Protein AF-A0A1E4NMW2-F1 (afdb_monomer)

Sequence (146 aa):
MLRRTEGGAMHWRKYTVLFALFALCLAFDAWVYGSLALEPDVGPALASAARANAPLLHSYIVVGVPLAQHVGTTAGQHVADMAFHDAYPAVTAMPAVADSLLFSRSQGPWRGILVALYWATPVLLVLALLAWVLRSRQTHLMGRAR

Radius of gyration: 21.1 Å; Cα contacts (8 Å, |Δi|>4): 155; chains: 1; bounding box: 59×37×59 Å

pLDDT: mean 81.15, std 13.83, range [41.53, 94.44]

Nearest PDB structures (foldseek):
  6h2f-assembly1_A  TM=2.273E-01  e=7.629E+00  Aeromonas hydrophila subsp. hydrophila AL09-71

Structure (mmCIF, N/CA/C/O backbone):
data_AF-A0A1E4NMW2-F1
#
_entry.id   AF-A0A1E4NMW2-F1
#
loop_
_atom_site.group_PDB
_atom_site.id
_atom_site.type_symbol
_atom_site.label_atom_id
_atom_site.label_alt_id
_atom_site.label_comp_id
_atom_site.label_asym_id
_atom_site.label_entity_id
_atom_site.label_seq_id
_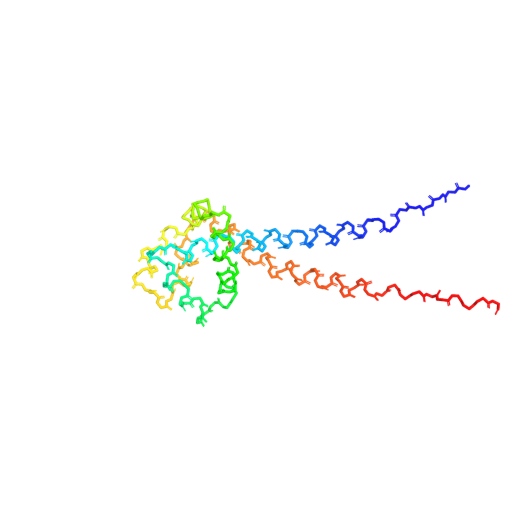atom_site.pdbx_PDB_ins_code
_atom_site.Cartn_x
_atom_site.Cartn_y
_atom_site.Cartn_z
_atom_site.occupancy
_atom_site.B_iso_or_equiv
_atom_site.auth_seq_id
_atom_site.auth_comp_id
_atom_site.auth_asym_id
_atom_site.auth_atom_id
_atom_site.pdbx_PDB_model_num
ATOM 1 N N . MET A 1 1 ? -25.514 22.256 44.020 1.00 41.53 1 MET A N 1
ATOM 2 C CA . MET A 1 1 ? -25.822 21.634 42.711 1.00 41.53 1 MET A CA 1
ATOM 3 C C . MET A 1 1 ? -24.528 21.517 41.911 1.00 41.53 1 MET A C 1
ATOM 5 O O . MET A 1 1 ? -24.111 22.497 41.317 1.00 41.53 1 MET A O 1
ATOM 9 N N . LEU A 1 2 ? -23.853 20.363 41.940 1.00 43.22 2 LEU A N 1
ATOM 10 C CA . LEU A 1 2 ? -22.655 20.112 41.125 1.00 43.22 2 LEU A CA 1
ATOM 11 C C . LEU A 1 2 ? -23.027 19.127 40.016 1.00 43.22 2 LEU A C 1
ATOM 13 O O . LEU A 1 2 ? -23.230 17.938 40.256 1.00 43.22 2 LEU A O 1
ATOM 17 N N . ARG A 1 3 ? -23.193 19.660 38.804 1.00 48.56 3 ARG A N 1
ATOM 18 C CA . ARG A 1 3 ? -23.517 18.904 37.594 1.00 48.56 3 ARG A CA 1
ATOM 19 C C . ARG A 1 3 ? -22.233 18.229 37.111 1.00 48.56 3 ARG A C 1
ATOM 21 O O . ARG A 1 3 ? -21.378 18.862 36.507 1.00 48.56 3 ARG A O 1
ATOM 28 N N . ARG A 1 4 ? -22.076 16.942 37.414 1.00 50.66 4 ARG A N 1
ATOM 29 C CA . ARG A 1 4 ? -20.984 16.116 36.889 1.00 50.66 4 ARG A CA 1
ATOM 30 C C . ARG A 1 4 ? -21.374 15.656 35.481 1.00 50.66 4 ARG A C 1
ATOM 32 O O . ARG A 1 4 ? -22.002 14.618 35.315 1.00 50.66 4 ARG A O 1
ATOM 39 N N . THR A 1 5 ? -21.058 16.461 34.473 1.00 55.44 5 THR A N 1
ATOM 40 C CA . THR A 1 5 ? -21.288 16.155 33.050 1.00 55.44 5 THR A CA 1
ATOM 41 C C . THR A 1 5 ? -19.961 16.029 32.316 1.00 55.44 5 THR A C 1
ATOM 43 O O . THR A 1 5 ? -19.668 16.858 31.470 1.00 55.44 5 THR A O 1
ATOM 46 N N . GLU A 1 6 ? -19.137 15.022 32.624 1.00 46.84 6 GLU A N 1
ATOM 47 C CA . GLU A 1 6 ? -17.857 14.849 31.898 1.00 46.84 6 GLU A CA 1
ATOM 48 C C . GLU A 1 6 ? -17.516 13.408 31.478 1.00 46.84 6 GLU A C 1
ATOM 50 O O . GLU A 1 6 ? -16.501 13.176 30.833 1.00 46.84 6 GLU A O 1
ATOM 55 N N . GLY A 1 7 ? -18.377 12.419 31.735 1.00 48.78 7 GLY A N 1
ATOM 56 C CA . GLY A 1 7 ? -18.044 11.020 31.419 1.00 48.78 7 GLY A CA 1
ATOM 57 C C . GLY A 1 7 ? -18.301 10.572 29.972 1.00 48.78 7 GLY A C 1
ATOM 58 O O . GLY A 1 7 ? -17.610 9.692 29.475 1.00 48.78 7 GLY A O 1
ATOM 59 N N . GLY A 1 8 ? -19.298 11.135 29.276 1.00 49.56 8 GLY A N 1
ATOM 60 C CA . GLY A 1 8 ? -19.813 10.547 28.024 1.00 49.56 8 GLY A CA 1
ATOM 61 C C . GLY A 1 8 ? -19.112 10.999 26.736 1.00 49.56 8 GLY A C 1
ATOM 62 O O . GLY A 1 8 ? -18.912 10.203 25.819 1.00 49.56 8 GLY A O 1
ATOM 63 N N . ALA A 1 9 ? -18.693 12.265 26.663 1.00 48.91 9 ALA A N 1
ATOM 64 C CA . ALA A 1 9 ? -18.168 12.862 25.429 1.00 48.91 9 ALA A CA 1
ATOM 65 C C . ALA A 1 9 ? -16.756 12.367 25.055 1.00 48.91 9 ALA A C 1
ATOM 67 O O . ALA A 1 9 ? -16.354 12.423 23.891 1.00 48.91 9 ALA A O 1
ATOM 68 N N . MET A 1 10 ? -15.991 11.858 26.025 1.00 50.44 10 MET A N 1
ATOM 69 C CA . MET A 1 10 ? -14.583 11.507 25.824 1.00 50.44 10 MET A CA 1
ATOM 70 C C . MET A 1 10 ? -14.390 10.145 25.143 1.00 50.44 10 MET A C 1
ATOM 72 O O . MET A 1 10 ? -13.441 9.974 24.380 1.00 50.44 10 MET A O 1
ATOM 76 N N . HIS A 1 11 ? -15.288 9.183 25.375 1.00 51.81 11 HIS A N 1
ATOM 77 C CA . HIS A 1 11 ? -15.207 7.858 24.749 1.00 51.81 11 HIS A CA 1
ATOM 78 C C . HIS A 1 11 ? -15.552 7.926 23.261 1.00 51.81 11 HIS A C 1
ATOM 80 O O . HIS A 1 11 ? -14.857 7.331 22.443 1.00 51.81 11 HIS A O 1
ATOM 86 N N . TRP A 1 12 ? -16.557 8.726 22.890 1.00 54.84 12 TRP A N 1
ATOM 87 C CA . TRP A 1 12 ? -16.997 8.840 21.500 1.00 54.84 12 TRP A CA 1
ATOM 88 C C . TRP A 1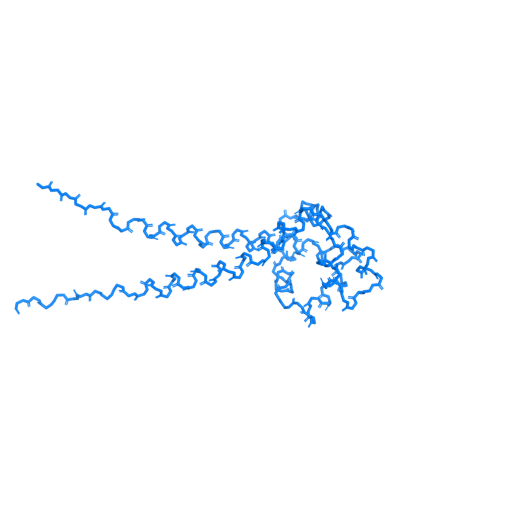 12 ? -15.921 9.456 20.592 1.00 54.84 12 TRP A C 1
ATOM 90 O O . TRP A 1 12 ? -15.690 8.955 19.496 1.00 54.84 12 TRP A O 1
ATOM 100 N N . ARG A 1 13 ? -15.168 10.450 21.093 1.00 65.44 13 ARG A N 1
ATOM 101 C CA . ARG A 1 13 ? -14.026 11.041 20.370 1.00 65.44 13 ARG A CA 1
ATOM 102 C C . ARG A 1 13 ? -12.895 10.035 20.134 1.00 65.44 13 ARG A C 1
ATOM 104 O O . ARG A 1 13 ? -12.328 10.027 19.050 1.00 65.44 13 ARG A O 1
ATOM 111 N N . LYS A 1 14 ? -12.582 9.168 21.105 1.00 72.31 14 LYS A N 1
ATOM 112 C CA . LYS A 1 14 ? -11.470 8.202 20.992 1.00 72.31 14 LYS A CA 1
ATOM 113 C C . LYS A 1 14 ? -11.702 7.173 19.882 1.00 72.31 14 LYS A C 1
ATOM 115 O O . LYS A 1 14 ? -10.782 6.881 19.126 1.00 72.31 14 LYS A O 1
ATOM 120 N N . TYR A 1 15 ? -12.929 6.670 19.744 1.00 73.50 15 TYR A N 1
ATOM 121 C CA . TYR A 1 15 ? -13.267 5.698 18.699 1.00 73.50 15 TYR A CA 1
ATOM 122 C C . TYR A 1 15 ? -13.284 6.319 17.305 1.00 73.50 15 TYR A C 1
ATOM 124 O O . TYR A 1 15 ? -12.763 5.719 16.371 1.00 73.50 15 TYR A O 1
ATOM 132 N N . THR A 1 16 ? -13.822 7.535 17.174 1.00 79.44 16 THR A N 1
ATOM 133 C CA . THR A 1 16 ? -13.793 8.267 15.902 1.00 79.44 16 THR A CA 1
ATOM 134 C C . THR A 1 16 ? -12.362 8.579 15.479 1.00 79.44 16 THR A C 1
ATOM 136 O O . THR A 1 16 ? -12.045 8.440 14.306 1.00 79.44 16 THR A O 1
ATOM 139 N N . VAL A 1 17 ? -11.480 8.933 16.421 1.00 83.44 17 VAL A N 1
ATOM 140 C CA . VAL A 1 17 ? -10.055 9.162 16.132 1.00 83.44 17 VAL A CA 1
ATOM 141 C C . VAL A 1 17 ? -9.364 7.874 15.686 1.00 83.44 17 VAL A C 1
ATOM 143 O O . VAL A 1 17 ? -8.670 7.900 14.679 1.00 83.44 17 VAL A O 1
ATOM 146 N N . LEU A 1 18 ? -9.578 6.744 16.373 1.00 81.50 18 LEU A N 1
ATOM 147 C CA . LEU A 1 18 ? -9.002 5.453 15.967 1.00 81.50 18 LEU A CA 1
ATOM 148 C C . LEU A 1 18 ? -9.488 5.015 14.584 1.00 81.50 18 LEU A C 1
ATOM 150 O O . LEU A 1 18 ? -8.688 4.573 13.767 1.00 81.50 18 LEU A O 1
ATOM 154 N N . PHE A 1 19 ? -10.784 5.166 14.310 1.00 83.19 19 PHE A N 1
ATOM 155 C CA . PHE A 1 19 ? -11.356 4.820 13.013 1.00 83.19 19 PHE A CA 1
ATOM 156 C C . PHE A 1 19 ? -10.867 5.754 11.900 1.00 83.19 19 PHE A C 1
ATOM 158 O O . PHE A 1 19 ? -10.525 5.288 10.819 1.00 83.19 19 PHE A O 1
ATOM 165 N N . ALA A 1 20 ? -10.786 7.060 12.163 1.00 86.00 20 ALA A N 1
ATOM 166 C CA . ALA A 1 20 ? -10.237 8.022 11.213 1.00 86.00 20 ALA A CA 1
ATOM 167 C C . ALA A 1 20 ? -8.755 7.744 10.930 1.00 86.00 20 ALA A C 1
ATOM 169 O O . ALA A 1 20 ? -8.341 7.790 9.777 1.00 86.00 20 ALA A O 1
ATOM 170 N N . LEU A 1 21 ? -7.973 7.403 11.959 1.00 86.69 21 LEU A N 1
ATOM 171 C CA . LEU A 1 21 ? -6.568 7.034 11.808 1.00 86.69 21 LEU A CA 1
ATOM 172 C C . LEU A 1 21 ? -6.417 5.740 10.999 1.00 86.69 21 LEU A C 1
ATOM 174 O O . LEU A 1 21 ? -5.597 5.692 10.091 1.00 86.69 21 LEU A O 1
ATOM 178 N N . PHE A 1 22 ? -7.248 4.730 11.273 1.00 87.19 22 PHE A N 1
ATOM 179 C CA . PHE A 1 22 ? -7.321 3.509 10.470 1.00 87.19 22 PHE A CA 1
ATOM 180 C C . PHE A 1 22 ? -7.622 3.822 9.001 1.00 87.19 22 PHE A C 1
ATOM 182 O O . PHE A 1 22 ? -6.889 3.381 8.123 1.00 87.19 22 PHE A O 1
ATOM 189 N N . ALA A 1 23 ? -8.673 4.601 8.735 1.00 88.56 23 ALA A N 1
ATOM 190 C CA . ALA A 1 23 ? -9.079 4.945 7.378 1.00 88.56 23 ALA A CA 1
ATOM 191 C C . ALA A 1 23 ? -7.990 5.735 6.639 1.00 88.56 23 ALA A C 1
ATOM 193 O O . ALA A 1 23 ? -7.758 5.493 5.460 1.00 88.56 23 ALA A O 1
ATOM 194 N N . LEU A 1 24 ? -7.303 6.647 7.332 1.00 89.62 24 LEU A N 1
ATOM 195 C CA . LEU A 1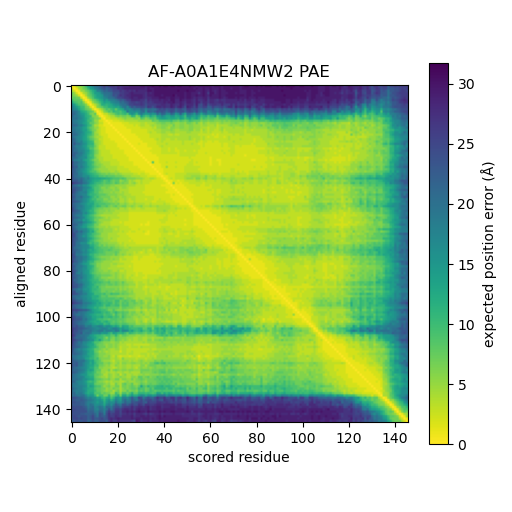 24 ? -6.229 7.452 6.757 1.00 89.62 24 LEU A CA 1
ATOM 196 C C . LEU A 1 24 ? -4.976 6.615 6.466 1.00 89.62 24 LEU A C 1
ATOM 198 O O . LEU A 1 24 ? -4.413 6.751 5.384 1.00 89.62 24 LEU A O 1
ATOM 202 N N . CYS A 1 25 ? -4.578 5.717 7.374 1.00 89.25 25 CYS A N 1
ATOM 203 C CA . CYS A 1 25 ? -3.493 4.762 7.128 1.00 89.25 25 CYS A CA 1
ATOM 204 C C . CYS A 1 25 ? -3.825 3.827 5.961 1.00 89.25 25 CYS A C 1
ATOM 206 O O . CYS A 1 25 ? -3.027 3.713 5.037 1.00 89.25 25 CYS A O 1
ATOM 208 N N . LEU A 1 26 ? -5.027 3.242 5.952 1.00 89.44 26 LEU A N 1
ATOM 209 C CA . LEU A 1 26 ? -5.479 2.364 4.875 1.00 89.44 26 LEU A CA 1
ATOM 210 C C . LEU A 1 26 ? -5.485 3.089 3.525 1.00 89.44 26 LEU A C 1
ATOM 212 O O . LEU A 1 26 ? -5.018 2.537 2.534 1.00 89.44 26 LEU A O 1
ATOM 216 N N . ALA A 1 27 ? -6.014 4.314 3.478 1.00 91.25 27 ALA A N 1
ATOM 217 C CA . ALA A 1 27 ? -6.055 5.104 2.254 1.00 91.25 27 ALA A CA 1
ATOM 218 C C . ALA A 1 27 ? -4.646 5.454 1.761 1.00 91.25 27 ALA A C 1
ATOM 220 O O . ALA A 1 27 ? -4.389 5.375 0.563 1.00 91.25 27 ALA A O 1
ATOM 221 N N . PHE A 1 28 ? -3.735 5.802 2.672 1.00 91.44 28 PHE A N 1
ATOM 222 C CA . PHE A 1 28 ? -2.346 6.091 2.334 1.00 91.44 28 PHE A CA 1
ATOM 223 C C . PHE A 1 28 ? -1.611 4.851 1.807 1.00 91.44 28 PHE A C 1
ATOM 225 O O . PHE A 1 28 ? -1.014 4.922 0.736 1.00 91.44 28 PHE A O 1
ATOM 232 N N . ASP A 1 29 ? -1.706 3.708 2.496 1.00 91.75 29 ASP A N 1
ATOM 233 C CA . ASP A 1 29 ? -1.100 2.445 2.054 1.00 91.75 29 ASP A CA 1
ATOM 234 C C . ASP A 1 29 ? -1.663 2.016 0.694 1.00 91.75 29 ASP A C 1
ATOM 236 O O . ASP A 1 29 ? -0.907 1.736 -0.237 1.00 91.75 29 ASP A O 1
ATOM 240 N N . ALA A 1 30 ? -2.991 2.020 0.542 1.00 91.75 30 ALA A N 1
ATOM 241 C CA . ALA A 1 30 ? -3.638 1.689 -0.722 1.00 91.75 30 ALA A CA 1
ATOM 242 C C . ALA A 1 30 ? -3.167 2.627 -1.841 1.00 91.75 30 ALA A C 1
ATOM 244 O O . ALA A 1 30 ? -2.828 2.172 -2.927 1.00 91.75 30 ALA A O 1
ATOM 245 N N . TRP A 1 31 ? -3.077 3.929 -1.588 1.00 94.44 31 TRP A N 1
ATOM 246 C CA . TRP A 1 31 ? -2.625 4.884 -2.594 1.00 94.44 31 TRP A CA 1
ATOM 247 C C . TRP A 1 31 ? -1.157 4.680 -3.007 1.00 94.44 31 TRP A C 1
ATOM 249 O O . TRP A 1 31 ? -0.861 4.677 -4.204 1.00 94.44 31 TRP A O 1
ATOM 259 N N . VAL A 1 32 ? -0.246 4.456 -2.053 1.00 92.56 32 VAL A N 1
ATOM 260 C CA . VAL A 1 32 ? 1.185 4.228 -2.330 1.00 92.56 32 VAL A CA 1
ATOM 261 C C . VAL A 1 32 ? 1.400 2.904 -3.064 1.00 92.56 32 VAL A C 1
ATOM 263 O O . VAL A 1 32 ? 1.986 2.891 -4.145 1.00 92.56 32 VAL A O 1
ATOM 266 N N . TYR A 1 33 ? 0.888 1.790 -2.531 1.00 92.31 33 TYR A N 1
ATOM 267 C CA . TYR A 1 33 ? 1.061 0.472 -3.157 1.00 92.31 33 TYR A CA 1
ATOM 268 C C . TYR A 1 33 ? 0.251 0.328 -4.452 1.00 92.31 33 TYR A C 1
ATOM 270 O O . TYR A 1 33 ? 0.671 -0.378 -5.365 1.00 92.31 33 TYR A O 1
ATOM 278 N N . GLY A 1 34 ? -0.882 1.023 -4.565 1.00 92.25 34 GLY A N 1
ATOM 279 C CA . GLY A 1 34 ? -1.657 1.121 -5.798 1.00 92.25 34 GLY A CA 1
ATOM 280 C C . GLY A 1 34 ? -0.923 1.882 -6.898 1.00 92.25 34 GLY A C 1
ATOM 281 O O . GLY A 1 34 ? -0.955 1.452 -8.047 1.00 92.25 34 GLY A O 1
ATOM 282 N N . SER A 1 35 ? -0.219 2.964 -6.547 1.00 92.31 35 SER A N 1
ATOM 283 C CA . SER A 1 35 ? 0.648 3.689 -7.489 1.00 92.31 35 SER A CA 1
ATOM 284 C C . SER A 1 35 ? 1.820 2.811 -7.931 1.00 92.31 35 SER A C 1
ATOM 286 O O . SER A 1 35 ? 2.021 2.638 -9.127 1.00 92.31 35 SER A O 1
ATOM 288 N N . LEU A 1 36 ? 2.485 2.140 -6.983 1.00 90.88 36 LEU A N 1
ATOM 289 C CA . LEU A 1 36 ? 3.586 1.214 -7.269 1.00 90.88 36 LEU A CA 1
ATOM 290 C C . LEU A 1 36 ? 3.171 0.048 -8.183 1.00 90.88 36 LEU A C 1
ATOM 292 O O . LEU A 1 36 ? 3.949 -0.404 -9.017 1.00 90.88 36 LEU A O 1
ATOM 296 N N . ALA A 1 37 ? 1.943 -0.453 -8.047 1.00 92.00 37 ALA A N 1
ATOM 297 C CA . ALA A 1 37 ? 1.419 -1.510 -8.912 1.00 92.00 37 ALA A CA 1
ATOM 298 C C . ALA A 1 37 ? 1.108 -1.043 -10.344 1.00 92.00 37 ALA A C 1
ATOM 300 O O . ALA A 1 37 ? 0.989 -1.880 -11.239 1.00 92.00 37 ALA A O 1
ATOM 301 N N . LEU A 1 38 ? 0.956 0.266 -10.558 1.00 91.50 38 LEU A N 1
ATOM 302 C CA . LEU A 1 38 ? 0.765 0.870 -11.877 1.00 91.50 38 LEU A CA 1
ATOM 303 C C . LEU A 1 38 ? 2.090 1.208 -12.569 1.00 91.50 38 LEU A C 1
ATOM 305 O O . LEU A 1 38 ? 2.075 1.533 -13.756 1.00 91.50 38 LEU A O 1
ATOM 309 N N . GLU A 1 39 ? 3.215 1.105 -11.861 1.00 89.69 39 GLU A N 1
ATOM 310 C CA . GLU A 1 39 ? 4.539 1.328 -12.432 1.00 89.69 39 GLU A CA 1
ATOM 311 C C . GLU A 1 39 ? 4.849 0.252 -13.492 1.00 89.69 39 GLU A C 1
ATOM 313 O O . GLU A 1 39 ? 4.785 -0.943 -13.183 1.00 89.69 39 GLU A O 1
ATOM 318 N N . PRO A 1 40 ? 5.180 0.622 -14.743 1.00 86.56 40 PRO A N 1
ATOM 319 C CA . PRO A 1 40 ? 5.279 -0.327 -15.853 1.00 86.56 40 PRO A CA 1
ATOM 320 C C . PRO A 1 40 ? 6.374 -1.385 -15.669 1.00 86.56 40 PRO A C 1
ATOM 322 O O . PRO A 1 40 ? 6.179 -2.532 -16.072 1.00 86.56 40 PRO A O 1
ATOM 325 N N . ASP A 1 41 ? 7.491 -1.026 -15.035 1.00 85.94 41 ASP A N 1
ATOM 326 C CA . ASP A 1 41 ? 8.662 -1.904 -14.941 1.00 85.94 41 ASP A CA 1
ATOM 327 C C . ASP A 1 41 ? 8.527 -2.968 -13.841 1.00 85.94 41 ASP A C 1
ATOM 329 O O . ASP A 1 41 ? 8.993 -4.099 -13.989 1.00 85.94 41 ASP A O 1
ATOM 333 N N . VAL A 1 42 ? 7.877 -2.624 -12.727 1.00 88.94 42 VAL A N 1
ATOM 334 C CA . VAL A 1 42 ? 7.823 -3.454 -11.508 1.00 88.94 42 VAL A CA 1
ATOM 335 C C . VAL A 1 42 ? 6.407 -3.855 -11.104 1.00 88.94 42 VAL A C 1
ATOM 337 O O . VAL A 1 42 ? 6.225 -4.900 -10.476 1.00 88.94 42 VAL A O 1
ATOM 340 N N . GLY A 1 43 ? 5.393 -3.083 -11.489 1.00 88.62 43 GLY A N 1
ATOM 341 C CA . GLY A 1 43 ? 4.004 -3.260 -11.077 1.00 88.62 43 GLY A CA 1
ATOM 342 C C . GLY A 1 43 ? 3.411 -4.631 -11.420 1.00 88.62 43 GLY A C 1
ATOM 343 O O . GLY A 1 43 ? 2.901 -5.299 -10.516 1.00 88.62 43 GLY A O 1
ATOM 344 N N . PRO A 1 44 ? 3.521 -5.128 -12.670 1.00 90.56 44 PRO A N 1
ATOM 345 C CA . PRO A 1 44 ? 2.999 -6.445 -13.040 1.00 90.56 44 PRO A CA 1
ATOM 346 C C . PRO A 1 44 ? 3.666 -7.596 -12.274 1.00 90.56 44 PRO A C 1
ATOM 348 O O . PRO A 1 44 ? 2.984 -8.512 -11.802 1.00 90.56 44 PRO A O 1
ATOM 351 N N . ALA A 1 45 ? 4.991 -7.531 -12.103 1.00 89.38 45 ALA A N 1
ATOM 352 C CA . ALA A 1 45 ? 5.752 -8.515 -11.337 1.00 89.38 45 ALA A CA 1
ATOM 353 C C . ALA A 1 45 ? 5.309 -8.516 -9.869 1.00 89.38 45 ALA A C 1
ATOM 355 O O . ALA A 1 45 ? 4.948 -9.564 -9.330 1.00 89.38 45 ALA A O 1
ATOM 356 N N . LEU A 1 46 ? 5.229 -7.332 -9.257 1.00 89.50 46 LEU A N 1
ATOM 357 C CA . LEU A 1 46 ? 4.803 -7.165 -7.875 1.00 89.50 46 LEU A CA 1
ATOM 358 C C . LEU A 1 46 ? 3.364 -7.639 -7.652 1.00 89.50 46 LEU A C 1
ATOM 360 O O . LEU A 1 46 ? 3.111 -8.373 -6.703 1.00 89.50 46 LEU A O 1
ATOM 364 N N . ALA A 1 47 ? 2.424 -7.274 -8.525 1.00 90.44 47 ALA A N 1
ATOM 365 C CA . ALA A 1 47 ? 1.026 -7.680 -8.407 1.00 90.44 47 ALA A CA 1
ATOM 366 C C . ALA A 1 47 ? 0.860 -9.206 -8.507 1.00 90.44 47 ALA A C 1
ATOM 368 O O . ALA A 1 47 ? 0.071 -9.795 -7.761 1.00 90.44 47 ALA A O 1
ATOM 369 N N . SER A 1 48 ? 1.624 -9.849 -9.397 1.00 89.44 48 SER A N 1
ATOM 370 C CA . SER A 1 48 ? 1.615 -11.305 -9.554 1.00 89.44 48 SER A CA 1
ATOM 371 C C . SER A 1 48 ? 2.193 -12.027 -8.330 1.00 89.44 48 SER A C 1
ATOM 373 O O . SER A 1 48 ? 1.551 -12.937 -7.804 1.00 89.44 48 SER A O 1
ATOM 375 N N . ALA A 1 49 ? 3.338 -11.570 -7.812 1.00 88.81 49 ALA A N 1
ATOM 376 C CA . ALA A 1 49 ? 3.966 -12.130 -6.619 1.00 88.81 49 ALA A CA 1
ATOM 377 C C . ALA A 1 49 ? 3.122 -11.880 -5.362 1.00 88.81 49 ALA A C 1
ATOM 379 O O . ALA A 1 49 ? 2.907 -12.790 -4.564 1.00 88.81 49 ALA A O 1
ATOM 380 N N . ALA A 1 50 ? 2.556 -10.678 -5.216 1.00 90.00 50 ALA A N 1
ATOM 381 C CA . ALA A 1 50 ? 1.687 -10.329 -4.096 1.00 90.00 50 ALA A CA 1
ATOM 382 C C . ALA A 1 50 ? 0.449 -11.230 -4.038 1.00 90.00 50 ALA A C 1
ATOM 384 O O . ALA A 1 50 ? 0.063 -11.680 -2.961 1.00 90.00 50 ALA A O 1
ATOM 385 N N . ARG A 1 51 ? -0.149 -11.553 -5.193 1.00 90.00 51 ARG A N 1
ATOM 386 C CA . ARG A 1 51 ? -1.293 -12.473 -5.264 1.00 90.00 51 ARG A CA 1
ATOM 387 C C . ARG A 1 51 ? -0.953 -13.879 -4.754 1.00 90.00 51 ARG A C 1
ATOM 389 O O . ARG A 1 51 ? -1.838 -14.543 -4.221 1.00 90.00 51 ARG A O 1
ATOM 396 N N . ALA A 1 52 ? 0.290 -14.326 -4.924 1.00 88.06 52 ALA A N 1
ATOM 397 C CA . ALA A 1 52 ? 0.739 -15.653 -4.508 1.00 88.06 52 ALA A CA 1
ATOM 398 C C . ALA A 1 52 ? 1.226 -15.695 -3.049 1.00 88.06 52 ALA A C 1
ATOM 400 O O . ALA A 1 52 ? 0.890 -16.625 -2.321 1.00 88.06 52 ALA A O 1
ATOM 401 N N . ASN A 1 53 ? 1.990 -14.686 -2.622 1.00 86.25 53 ASN A N 1
ATOM 402 C CA . ASN A 1 53 ? 2.796 -14.752 -1.399 1.00 86.25 53 ASN A CA 1
ATOM 403 C C . ASN A 1 53 ? 2.366 -13.749 -0.314 1.00 86.25 53 ASN A C 1
ATOM 405 O O . ASN A 1 53 ? 2.588 -13.993 0.872 1.00 86.25 53 ASN A O 1
ATOM 409 N N . ALA A 1 54 ? 1.731 -12.633 -0.689 1.00 88.31 54 ALA A N 1
ATOM 410 C CA . ALA A 1 54 ? 1.456 -11.514 0.213 1.00 88.31 54 ALA A CA 1
ATOM 411 C C . ALA A 1 54 ? 0.005 -11.006 0.067 1.00 88.31 54 ALA A C 1
ATOM 413 O O . ALA A 1 54 ? -0.233 -9.947 -0.523 1.00 88.31 54 ALA A O 1
ATOM 414 N N . PRO A 1 55 ? -0.992 -11.714 0.639 1.00 89.19 55 PRO A N 1
ATOM 415 C CA . PRO A 1 55 ? -2.410 -11.390 0.451 1.00 89.19 55 PRO A CA 1
ATOM 416 C C . PRO A 1 55 ? -2.788 -9.995 0.969 1.00 89.19 55 PRO A C 1
ATOM 418 O O . PRO A 1 55 ? -3.659 -9.340 0.398 1.00 89.19 55 PRO A O 1
ATOM 421 N N . LEU A 1 56 ? -2.114 -9.509 2.017 1.00 88.88 56 LEU A N 1
ATOM 422 C CA . LEU A 1 56 ? -2.325 -8.157 2.536 1.00 88.88 56 LEU A CA 1
ATOM 423 C C . LEU A 1 56 ? -1.856 -7.093 1.531 1.00 88.88 56 LEU A C 1
ATOM 425 O O . LEU A 1 56 ? -2.628 -6.200 1.189 1.00 88.88 56 LEU A O 1
ATOM 429 N N . LEU A 1 57 ? -0.647 -7.236 0.981 1.00 89.69 57 LEU A N 1
ATOM 430 C CA . LEU A 1 57 ? -0.153 -6.365 -0.087 1.00 89.69 57 LEU A CA 1
ATOM 431 C C . LEU A 1 57 ? -1.073 -6.413 -1.313 1.00 89.69 57 LEU A C 1
ATOM 433 O O . LEU A 1 57 ? -1.419 -5.372 -1.865 1.00 89.69 57 LEU A O 1
ATOM 437 N N . HIS A 1 58 ? -1.533 -7.606 -1.699 1.00 92.81 58 HIS A N 1
ATOM 438 C CA . HIS A 1 58 ? -2.492 -7.755 -2.789 1.00 92.81 58 HIS A CA 1
ATOM 439 C C . HIS A 1 58 ? -3.787 -6.975 -2.524 1.00 92.81 58 HIS A C 1
ATOM 441 O O . HIS A 1 58 ? -4.282 -6.295 -3.418 1.00 92.81 58 HIS A O 1
ATOM 447 N N . SER A 1 59 ? -4.309 -7.008 -1.293 1.00 91.31 59 SER A N 1
ATOM 448 C CA . SER A 1 59 ? -5.511 -6.250 -0.933 1.00 91.31 59 SER A CA 1
ATOM 449 C C . SER A 1 59 ? -5.313 -4.735 -1.065 1.00 91.31 59 SER A C 1
ATOM 451 O O . SER A 1 59 ? -6.183 -4.055 -1.614 1.00 91.31 59 SER A O 1
ATOM 453 N N . TYR A 1 60 ? -4.149 -4.215 -0.661 1.00 92.25 60 TYR A N 1
ATOM 454 C CA . TYR A 1 60 ? -3.813 -2.802 -0.843 1.00 92.25 60 TYR A CA 1
ATOM 455 C C . TYR A 1 60 ? -3.687 -2.430 -2.313 1.00 92.25 60 TYR A C 1
ATOM 457 O O . TYR A 1 60 ? -4.177 -1.379 -2.697 1.00 92.25 60 TYR A O 1
ATOM 465 N N . ILE A 1 61 ? -3.109 -3.296 -3.146 1.00 93.00 61 ILE A N 1
ATOM 466 C CA . ILE A 1 61 ? -3.013 -3.066 -4.592 1.00 93.00 61 ILE A CA 1
ATOM 467 C C . ILE A 1 61 ? -4.407 -3.039 -5.230 1.00 93.00 61 ILE A C 1
ATOM 469 O O . ILE A 1 61 ? -4.727 -2.111 -5.966 1.00 93.00 61 ILE A O 1
ATOM 473 N N . VAL A 1 62 ? -5.263 -4.019 -4.927 1.00 93.81 62 VAL A N 1
ATOM 474 C CA . VAL A 1 62 ? -6.605 -4.129 -5.525 1.00 93.81 62 VAL A CA 1
ATOM 475 C C . VAL A 1 62 ? -7.467 -2.907 -5.208 1.00 93.81 62 VAL A C 1
ATOM 477 O O . VAL A 1 62 ? -8.146 -2.389 -6.092 1.00 93.81 62 VAL A O 1
ATOM 480 N N . VAL A 1 63 ? -7.432 -2.426 -3.964 1.00 92.06 63 VAL A N 1
ATOM 481 C CA . VAL A 1 63 ? -8.166 -1.216 -3.554 1.00 92.06 63 VAL A CA 1
ATOM 482 C C . VAL A 1 63 ? -7.439 0.058 -3.998 1.00 92.06 63 VAL A C 1
ATOM 484 O O . VAL A 1 63 ? -8.060 1.076 -4.299 1.00 92.06 63 VAL A O 1
ATOM 487 N N . GLY A 1 64 ? -6.116 -0.001 -4.059 1.00 91.94 64 GLY A N 1
ATOM 488 C CA . GLY A 1 64 ? -5.223 1.115 -4.312 1.00 91.94 64 GLY A CA 1
ATOM 489 C C . GLY A 1 64 ? -5.153 1.567 -5.756 1.00 91.94 64 GLY A C 1
ATOM 490 O O . GLY A 1 64 ? -5.106 2.763 -6.009 1.00 91.94 64 GLY A O 1
ATOM 491 N N . VAL A 1 65 ? -5.172 0.639 -6.712 1.00 92.25 65 VAL A N 1
ATOM 492 C CA . VAL A 1 65 ? -5.135 0.952 -8.147 1.00 92.25 65 VAL A CA 1
ATOM 493 C C . VAL A 1 65 ? -6.257 1.915 -8.563 1.00 92.25 65 VAL A C 1
ATOM 495 O O . VAL A 1 65 ? -5.938 2.973 -9.111 1.00 92.25 65 VAL A O 1
ATOM 498 N N . PRO A 1 66 ? -7.552 1.639 -8.290 1.00 93.81 66 PRO A N 1
ATOM 499 C CA . PRO A 1 66 ? -8.608 2.577 -8.658 1.00 93.81 66 PRO A CA 1
ATOM 500 C C . PRO A 1 66 ? -8.480 3.899 -7.894 1.00 93.81 66 PRO A C 1
ATOM 502 O O . PRO A 1 66 ? -8.743 4.957 -8.463 1.00 93.81 66 PRO A O 1
ATOM 505 N N . LEU A 1 67 ? -8.032 3.866 -6.634 1.00 90.94 67 LEU A N 1
ATOM 506 C CA . LEU A 1 67 ? -7.804 5.069 -5.833 1.00 90.94 67 LEU A CA 1
ATOM 507 C C . LEU A 1 67 ? -6.709 5.959 -6.443 1.00 90.94 67 LEU A C 1
ATOM 509 O O . LEU A 1 67 ? -6.913 7.159 -6.612 1.00 90.94 67 LEU A O 1
ATOM 513 N N . ALA A 1 68 ? -5.574 5.377 -6.823 1.00 91.25 68 ALA A N 1
ATOM 514 C CA . ALA A 1 68 ? -4.452 6.079 -7.433 1.00 91.25 68 ALA A CA 1
ATOM 515 C C . ALA A 1 68 ? -4.806 6.641 -8.816 1.00 91.25 68 ALA A C 1
ATOM 517 O O . ALA A 1 68 ? -4.407 7.753 -9.144 1.00 91.25 68 ALA A O 1
ATOM 518 N N . GLN A 1 69 ? -5.627 5.937 -9.598 1.00 90.75 69 GLN A N 1
ATOM 519 C CA . GLN A 1 69 ? -6.140 6.453 -10.871 1.00 90.75 69 GLN A CA 1
ATOM 520 C C . GLN A 1 69 ? -7.046 7.683 -10.697 1.00 90.75 69 GLN A C 1
ATOM 522 O O . GLN A 1 69 ? -7.033 8.567 -11.548 1.00 90.75 69 GLN A O 1
ATOM 527 N N . HIS A 1 70 ? -7.813 7.761 -9.603 1.00 91.00 70 HIS A N 1
ATOM 528 C CA . HIS A 1 70 ? -8.705 8.895 -9.333 1.00 91.00 70 HIS A CA 1
ATOM 529 C C . HIS A 1 70 ? -7.989 10.089 -8.692 1.00 91.00 70 HIS A C 1
ATOM 531 O O . HIS A 1 70 ? -8.277 11.233 -9.030 1.00 91.00 70 HIS A O 1
ATOM 537 N N . VAL A 1 71 ? -7.087 9.833 -7.742 1.00 88.06 71 VAL A N 1
ATOM 538 C CA . VAL A 1 71 ? -6.393 10.879 -6.967 1.00 88.06 71 VAL A CA 1
ATOM 539 C C . VAL A 1 71 ? -5.119 11.361 -7.673 1.00 88.06 71 VAL A C 1
ATOM 541 O O . VAL A 1 71 ? -4.659 12.475 -7.435 1.00 88.06 71 VAL A O 1
ATOM 544 N N . GLY A 1 72 ? -4.572 10.542 -8.571 1.00 89.25 72 GLY A N 1
ATOM 545 C CA . GLY A 1 72 ? -3.300 10.760 -9.248 1.00 89.25 72 GLY A CA 1
ATOM 546 C C . GLY A 1 72 ? -2.205 9.839 -8.707 1.00 89.25 72 GLY A C 1
ATOM 547 O O . GLY A 1 72 ? -2.133 9.553 -7.509 1.00 89.25 72 GLY A O 1
ATOM 548 N N . THR A 1 73 ? -1.334 9.386 -9.607 1.00 90.06 73 THR A N 1
ATOM 549 C CA . THR A 1 73 ? -0.277 8.405 -9.318 1.00 90.06 73 THR A CA 1
ATOM 550 C C . THR A 1 73 ? 1.067 9.051 -8.997 1.00 90.06 73 THR A C 1
ATOM 552 O O . THR A 1 73 ? 1.855 8.468 -8.267 1.00 90.06 73 THR A O 1
ATOM 555 N N . THR A 1 74 ? 1.341 10.269 -9.480 1.00 90.12 74 THR A N 1
ATOM 556 C CA . THR A 1 74 ? 2.683 10.882 -9.438 1.00 90.12 74 THR A CA 1
ATOM 557 C C . THR A 1 74 ? 3.262 10.986 -8.028 1.00 90.12 74 THR A C 1
ATOM 559 O O . THR A 1 74 ? 4.405 10.603 -7.795 1.00 90.12 74 THR A O 1
ATOM 562 N N . ALA A 1 75 ? 2.486 11.494 -7.068 1.00 89.06 75 ALA A N 1
ATOM 563 C CA . ALA A 1 75 ? 2.979 11.668 -5.703 1.00 89.06 75 ALA A CA 1
ATOM 564 C C . ALA A 1 75 ? 3.073 10.332 -4.946 1.00 89.06 75 ALA A C 1
ATOM 566 O O . ALA A 1 75 ? 4.010 10.140 -4.174 1.00 89.06 75 ALA A O 1
ATOM 567 N N . GLY A 1 76 ? 2.160 9.390 -5.207 1.00 87.56 76 GLY A N 1
ATOM 568 C CA . GLY A 1 76 ? 2.221 8.044 -4.636 1.00 87.56 76 GLY A CA 1
ATOM 569 C C . GLY A 1 76 ? 3.431 7.272 -5.159 1.00 87.56 76 GLY A C 1
ATOM 570 O O . GLY A 1 76 ? 4.144 6.647 -4.376 1.00 87.56 76 GLY A O 1
ATOM 571 N N . GLN A 1 77 ? 3.720 7.410 -6.455 1.00 90.62 77 GLN A N 1
ATOM 572 C CA . GLN A 1 77 ? 4.896 6.833 -7.096 1.00 90.62 77 GLN A CA 1
ATOM 573 C C . GLN A 1 77 ? 6.186 7.441 -6.549 1.00 90.62 77 GLN A C 1
ATOM 575 O O . GLN A 1 77 ? 7.076 6.703 -6.154 1.00 90.62 77 GLN A O 1
ATOM 580 N N . HIS A 1 78 ? 6.260 8.765 -6.389 1.00 91.31 78 HIS A N 1
ATOM 581 C CA . HIS A 1 78 ? 7.432 9.404 -5.785 1.00 91.31 78 HIS A CA 1
ATOM 582 C C . HIS A 1 78 ? 7.698 8.894 -4.356 1.00 91.31 78 HIS A C 1
ATOM 584 O O . HIS A 1 78 ? 8.850 8.708 -3.957 1.00 91.31 78 HIS A O 1
ATOM 590 N N . VAL A 1 79 ? 6.651 8.670 -3.555 1.00 89.56 79 VAL A N 1
ATOM 591 C CA . VAL A 1 79 ? 6.795 8.077 -2.215 1.00 89.56 79 VAL A CA 1
ATOM 592 C C . VAL A 1 79 ? 7.275 6.629 -2.305 1.00 89.56 79 VAL A C 1
ATOM 594 O O . VAL A 1 79 ? 8.165 6.241 -1.546 1.00 89.56 79 VAL A O 1
ATOM 597 N N . ALA A 1 80 ? 6.726 5.847 -3.236 1.00 88.06 80 ALA A N 1
ATOM 598 C CA . ALA A 1 80 ? 7.148 4.472 -3.469 1.00 88.06 80 ALA A CA 1
ATOM 599 C C . ALA A 1 80 ? 8.615 4.396 -3.921 1.00 88.06 80 ALA A C 1
ATOM 601 O O . ALA A 1 80 ? 9.376 3.609 -3.364 1.00 88.06 80 ALA A O 1
ATOM 602 N N . ASP A 1 81 ? 9.048 5.268 -4.830 1.00 89.88 81 ASP A N 1
ATOM 603 C CA . ASP A 1 81 ? 10.424 5.335 -5.322 1.00 89.88 81 ASP A CA 1
ATOM 604 C C . ASP A 1 81 ? 11.398 5.690 -4.193 1.00 89.88 81 ASP A C 1
ATOM 606 O O . ASP A 1 81 ? 12.383 4.986 -3.981 1.00 89.88 81 ASP A O 1
ATOM 610 N N . MET A 1 82 ? 11.093 6.706 -3.376 1.00 88.56 82 MET A N 1
ATOM 611 C CA . MET A 1 82 ? 11.933 7.058 -2.218 1.00 88.56 82 MET A CA 1
ATOM 612 C C . MET A 1 82 ? 12.137 5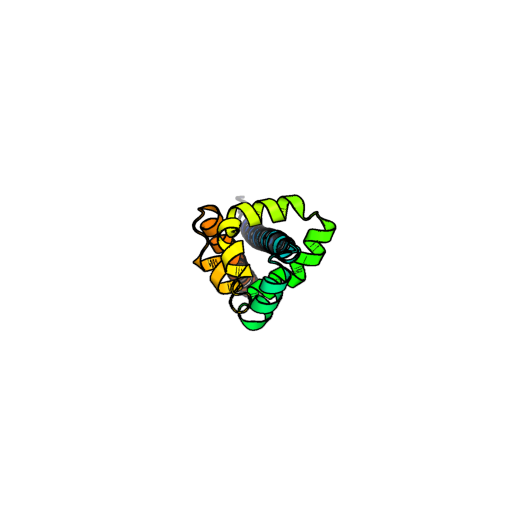.896 -1.239 1.00 88.56 82 MET A C 1
ATOM 614 O O . MET A 1 82 ? 13.122 5.879 -0.496 1.00 88.56 82 MET A O 1
ATOM 618 N N . ALA A 1 83 ? 11.199 4.952 -1.196 1.00 86.38 83 ALA A N 1
ATOM 619 C CA . ALA A 1 83 ? 11.269 3.811 -0.307 1.00 86.38 83 ALA A CA 1
ATOM 620 C C . ALA A 1 83 ? 11.795 2.537 -0.965 1.00 86.38 83 ALA A C 1
ATOM 622 O O . ALA A 1 83 ? 12.392 1.730 -0.262 1.00 86.38 83 ALA A O 1
ATOM 623 N N . PHE A 1 84 ? 11.572 2.314 -2.259 1.00 87.56 84 PHE A N 1
ATOM 624 C CA . PHE A 1 84 ? 11.768 1.007 -2.891 1.00 87.56 84 PHE A CA 1
ATOM 625 C C . PHE A 1 84 ? 12.586 1.039 -4.181 1.00 87.56 84 PHE A C 1
ATOM 627 O O . PHE A 1 84 ? 12.869 -0.037 -4.705 1.00 87.56 84 PHE A O 1
ATOM 634 N N . HIS A 1 85 ? 13.012 2.208 -4.668 1.00 87.94 85 HIS A N 1
ATOM 635 C CA . HIS A 1 85 ? 13.752 2.323 -5.928 1.00 87.94 85 HIS A CA 1
ATOM 636 C C . HIS A 1 85 ? 14.988 1.407 -5.980 1.00 87.94 85 HIS A C 1
ATOM 638 O O . HIS A 1 85 ? 15.203 0.710 -6.969 1.00 87.94 85 HIS A O 1
ATOM 644 N N . ASP A 1 86 ? 15.727 1.293 -4.871 1.00 86.50 86 ASP A N 1
ATOM 645 C CA . ASP A 1 86 ? 16.893 0.402 -4.746 1.00 86.50 86 ASP A CA 1
ATOM 646 C C . ASP A 1 86 ? 16.564 -1.083 -4.990 1.00 86.50 86 ASP A C 1
ATOM 648 O O . ASP A 1 86 ? 17.430 -1.876 -5.363 1.00 86.50 86 ASP A O 1
ATOM 652 N N . ALA A 1 87 ? 15.312 -1.486 -4.756 1.00 86.56 87 ALA A N 1
ATOM 653 C CA . ALA A 1 87 ? 14.855 -2.857 -4.927 1.00 86.56 87 ALA A CA 1
ATOM 654 C C . ALA A 1 87 ? 14.365 -3.153 -6.353 1.00 86.56 87 ALA A C 1
ATOM 656 O O . ALA A 1 87 ? 14.289 -4.329 -6.714 1.00 86.56 87 ALA A O 1
ATOM 657 N N . TYR A 1 88 ? 14.069 -2.143 -7.183 1.00 89.25 88 TYR A N 1
ATOM 658 C CA . TYR A 1 88 ? 13.504 -2.353 -8.524 1.00 89.25 88 TYR A CA 1
ATOM 659 C C . TYR A 1 88 ? 14.372 -3.252 -9.415 1.00 89.25 88 TYR A C 1
ATOM 661 O O . TYR A 1 88 ? 13.819 -4.195 -9.984 1.00 89.25 88 TYR A O 1
ATOM 669 N N . PRO A 1 89 ? 15.712 -3.089 -9.483 1.00 88.75 89 PRO A N 1
ATOM 670 C CA . PRO A 1 89 ? 16.555 -3.976 -10.287 1.00 88.75 89 PRO A CA 1
ATOM 671 C C . PRO A 1 89 ? 16.501 -5.441 -9.834 1.00 88.75 89 PRO A C 1
ATOM 673 O O . PRO A 1 89 ? 16.604 -6.359 -10.643 1.00 88.75 89 PRO A O 1
ATOM 676 N N . ALA A 1 90 ? 16.338 -5.683 -8.529 1.00 86.56 90 ALA A N 1
ATOM 677 C CA . ALA A 1 90 ? 16.213 -7.036 -7.997 1.00 86.56 90 ALA A CA 1
ATOM 678 C C . ALA A 1 90 ? 14.829 -7.630 -8.298 1.00 86.56 90 ALA A C 1
ATOM 680 O O . ALA A 1 90 ? 14.726 -8.809 -8.634 1.00 86.56 90 ALA A O 1
ATOM 681 N N . VAL A 1 91 ? 13.776 -6.813 -8.209 1.00 86.69 91 VAL A N 1
ATOM 682 C CA . VAL A 1 91 ? 12.400 -7.216 -8.522 1.00 86.69 91 VAL A CA 1
ATOM 683 C C . VAL A 1 91 ? 12.254 -7.591 -9.998 1.00 86.69 91 VAL A C 1
ATOM 685 O O . VAL A 1 91 ? 11.645 -8.615 -10.300 1.00 86.69 91 VAL A O 1
ATOM 688 N N . THR A 1 92 ? 12.844 -6.818 -10.912 1.00 87.06 92 THR A N 1
ATOM 689 C CA . THR A 1 92 ? 12.812 -7.126 -12.351 1.00 87.06 92 THR A CA 1
ATOM 690 C C . THR A 1 92 ? 13.639 -8.365 -12.694 1.00 87.06 92 THR A C 1
ATOM 692 O O . THR A 1 92 ? 13.224 -9.161 -13.534 1.00 87.06 92 THR A O 1
ATOM 695 N N . ALA A 1 93 ? 14.769 -8.583 -12.014 1.00 88.31 93 ALA A N 1
ATOM 696 C CA . ALA A 1 93 ? 15.593 -9.776 -12.203 1.00 88.31 93 ALA A CA 1
ATOM 697 C C . ALA A 1 93 ? 14.927 -11.064 -11.682 1.00 88.31 93 ALA A C 1
ATOM 699 O O . ALA A 1 93 ? 15.145 -12.141 -12.237 1.00 88.31 93 ALA A O 1
ATOM 700 N N . MET A 1 94 ? 14.136 -10.977 -10.607 1.00 87.69 94 MET A N 1
ATOM 701 C CA . MET A 1 94 ? 13.509 -12.125 -9.943 1.00 87.69 94 MET A CA 1
ATOM 702 C C . MET A 1 94 ? 12.030 -11.846 -9.607 1.00 87.69 94 MET A C 1
ATOM 704 O O . MET A 1 94 ? 11.660 -11.740 -8.433 1.00 87.69 94 MET A O 1
ATOM 708 N N . PRO A 1 95 ? 11.146 -11.787 -10.621 1.00 85.12 95 PRO A N 1
ATOM 709 C CA . PRO A 1 95 ? 9.755 -11.366 -10.442 1.00 85.12 95 PRO A CA 1
ATOM 710 C C . PRO A 1 95 ? 8.927 -12.331 -9.582 1.00 85.12 95 PRO A C 1
ATOM 712 O O . PRO A 1 95 ? 7.991 -11.907 -8.912 1.00 85.12 95 PRO A O 1
ATOM 715 N N . ALA A 1 96 ? 9.287 -13.618 -9.534 1.00 83.50 96 ALA A N 1
ATOM 716 C CA . ALA A 1 96 ? 8.568 -14.632 -8.752 1.00 83.50 96 ALA A CA 1
ATOM 717 C C . ALA A 1 96 ? 8.601 -14.388 -7.229 1.00 83.50 96 ALA A C 1
ATOM 719 O O . ALA A 1 96 ? 7.751 -14.899 -6.503 1.00 83.50 96 ALA A O 1
ATOM 720 N N . VAL A 1 97 ? 9.583 -13.620 -6.751 1.00 85.00 97 VAL A N 1
ATOM 721 C CA . VAL A 1 97 ? 9.795 -13.300 -5.329 1.00 85.00 97 VAL A CA 1
ATOM 722 C C . VAL A 1 97 ? 9.837 -11.785 -5.093 1.00 85.00 97 VAL A C 1
ATOM 724 O O . VAL A 1 97 ? 10.414 -11.315 -4.109 1.00 85.00 97 VAL A O 1
ATOM 727 N N . ALA A 1 98 ? 9.233 -11.022 -6.011 1.00 84.56 98 ALA A N 1
ATOM 728 C CA . ALA A 1 98 ? 9.227 -9.563 -6.043 1.00 84.56 98 ALA A CA 1
ATOM 729 C C . ALA A 1 98 ? 8.816 -8.927 -4.710 1.00 84.56 98 ALA A C 1
ATOM 731 O O . ALA A 1 98 ? 9.459 -7.988 -4.252 1.00 84.56 98 ALA A O 1
ATOM 732 N N . ASP A 1 99 ? 7.782 -9.465 -4.065 1.00 84.12 99 ASP A N 1
ATOM 733 C CA . ASP A 1 99 ? 7.274 -8.992 -2.779 1.00 84.12 99 ASP A CA 1
ATOM 734 C C . ASP A 1 99 ? 8.341 -9.089 -1.680 1.00 84.12 99 ASP A C 1
ATOM 736 O O . ASP A 1 99 ? 8.623 -8.113 -0.984 1.00 84.12 99 ASP A O 1
ATOM 740 N N . SER A 1 100 ? 9.010 -10.238 -1.574 1.00 83.75 100 SER A N 1
ATOM 741 C CA . SER A 1 100 ? 10.072 -10.441 -0.589 1.00 83.75 100 SER A CA 1
ATOM 742 C C . SER A 1 100 ? 11.290 -9.552 -0.863 1.00 83.75 100 SER A C 1
ATOM 744 O O . SER A 1 100 ? 11.917 -9.043 0.070 1.00 83.75 100 SER A O 1
ATOM 746 N N . LEU A 1 101 ? 11.617 -9.318 -2.138 1.00 83.12 101 LEU A N 1
ATOM 747 C CA . LEU A 1 101 ? 12.748 -8.490 -2.553 1.00 83.12 101 LEU A CA 1
ATOM 748 C C . LEU A 1 101 ? 12.494 -7.008 -2.301 1.00 83.12 101 LEU A C 1
ATOM 750 O O . LEU A 1 101 ? 13.393 -6.325 -1.810 1.00 83.12 101 LEU A O 1
ATOM 754 N N . LEU A 1 102 ? 11.266 -6.541 -2.534 1.00 82.50 102 LEU A N 1
ATOM 755 C CA . LEU A 1 102 ? 10.848 -5.169 -2.261 1.00 82.50 102 LEU A CA 1
ATOM 756 C C . LEU A 1 102 ? 11.131 -4.784 -0.800 1.00 82.50 102 LEU A C 1
ATOM 758 O O . LEU A 1 102 ? 11.711 -3.734 -0.520 1.00 82.50 102 LEU A O 1
ATOM 762 N N . PHE A 1 103 ? 10.793 -5.676 0.136 1.00 80.44 103 PHE A N 1
ATOM 763 C CA . PHE A 1 103 ? 11.002 -5.431 1.561 1.00 80.44 103 PHE A CA 1
ATOM 764 C C . PHE A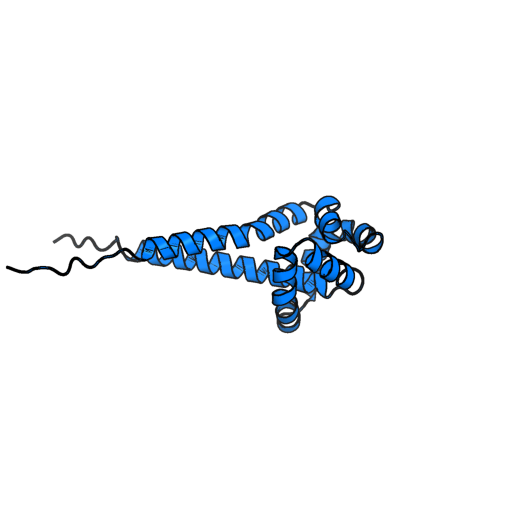 1 103 ? 12.408 -5.781 2.053 1.00 80.44 103 PHE A C 1
ATOM 766 O O . PHE A 1 103 ? 12.872 -5.143 2.994 1.00 80.44 103 PHE A O 1
ATOM 773 N N . SER A 1 104 ? 13.102 -6.761 1.470 1.00 81.00 104 SER A N 1
ATOM 774 C CA . SER A 1 104 ? 14.419 -7.206 1.963 1.00 81.00 104 SER A CA 1
ATOM 775 C C . SER A 1 104 ? 15.604 -6.413 1.410 1.00 81.00 104 SER A C 1
ATOM 777 O O . SER A 1 104 ? 16.614 -6.284 2.102 1.00 81.00 104 SER A O 1
ATOM 779 N N . ARG A 1 105 ? 15.507 -5.884 0.183 1.00 80.19 105 ARG A N 1
ATOM 780 C CA . ARG A 1 105 ? 16.619 -5.192 -0.492 1.00 80.19 105 ARG A CA 1
ATOM 781 C C . ARG A 1 105 ? 16.616 -3.683 -0.323 1.00 80.19 105 ARG A C 1
ATOM 783 O O . ARG A 1 105 ? 17.675 -3.083 -0.471 1.00 80.19 105 ARG A O 1
ATOM 790 N N . SER A 1 106 ? 15.484 -3.079 0.020 1.00 75.56 106 SER A N 1
ATOM 791 C CA . SER A 1 106 ? 15.447 -1.648 0.307 1.00 75.56 106 SER A CA 1
ATOM 792 C C . SER A 1 106 ? 16.146 -1.330 1.641 1.00 75.56 106 SER A C 1
ATOM 794 O O . SER A 1 106 ? 15.921 -1.998 2.655 1.00 75.56 106 SER A O 1
ATOM 796 N N . GLN A 1 107 ? 17.006 -0.306 1.644 1.00 74.00 107 GLN A N 1
ATOM 797 C CA . GLN A 1 107 ? 17.804 0.099 2.812 1.00 74.00 107 GLN A CA 1
ATOM 798 C C . GLN A 1 107 ? 17.472 1.510 3.329 1.00 74.00 107 GLN A C 1
ATOM 800 O O . GLN A 1 107 ? 18.060 1.961 4.311 1.00 74.00 107 GLN A O 1
ATOM 805 N N . GLY A 1 108 ? 16.503 2.203 2.722 1.00 77.06 108 GLY A N 1
ATOM 806 C CA . GLY A 1 108 ? 16.165 3.582 3.080 1.00 77.06 108 GLY A CA 1
ATOM 807 C C . GLY A 1 108 ? 15.379 3.728 4.398 1.00 77.06 108 GLY A C 1
ATOM 808 O O . GLY A 1 108 ? 14.599 2.841 4.761 1.00 77.06 108 GLY A O 1
ATOM 809 N N . PRO A 1 109 ? 15.489 4.875 5.103 1.00 79.94 109 PRO A N 1
ATOM 810 C CA . PRO A 1 109 ? 14.672 5.172 6.289 1.00 79.94 109 PRO A CA 1
ATOM 811 C C . PRO A 1 109 ? 13.169 5.222 5.967 1.00 79.94 109 PRO A C 1
ATOM 813 O O . PRO A 1 109 ? 12.339 4.837 6.792 1.00 79.94 109 PRO A O 1
ATOM 816 N N . TRP A 1 110 ? 12.818 5.607 4.735 1.00 84.06 110 TRP A N 1
ATOM 817 C CA . TRP A 1 110 ? 11.447 5.589 4.224 1.00 84.06 110 TRP A CA 1
ATOM 818 C C . TRP A 1 110 ? 10.829 4.192 4.202 1.00 84.06 110 TRP A C 1
ATOM 820 O O . TRP A 1 110 ? 9.639 4.054 4.479 1.00 84.06 110 TRP A O 1
ATOM 830 N N . ARG A 1 111 ? 11.636 3.144 3.989 1.00 84.56 111 ARG A N 1
ATOM 831 C CA . ARG A 1 111 ? 11.173 1.757 4.107 1.00 84.56 111 ARG A CA 1
ATOM 832 C C . ARG A 1 111 ? 10.696 1.454 5.517 1.00 84.56 111 ARG A C 1
ATOM 834 O O . ARG A 1 111 ? 9.642 0.858 5.681 1.00 84.56 111 ARG A O 1
ATOM 841 N N . GLY A 1 112 ? 11.463 1.852 6.533 1.00 83.31 112 GLY A N 1
ATOM 842 C CA . GLY A 1 112 ? 11.098 1.605 7.930 1.00 83.31 112 GLY A CA 1
ATOM 843 C C . GLY A 1 112 ? 9.740 2.218 8.272 1.00 83.31 112 GLY A C 1
ATOM 844 O O . GLY A 1 112 ? 8.898 1.560 8.877 1.00 83.31 112 GLY A O 1
ATOM 845 N N . ILE A 1 113 ? 9.508 3.445 7.800 1.00 86.31 113 ILE A N 1
ATOM 846 C CA . ILE A 1 113 ? 8.233 4.151 7.956 1.00 86.31 113 ILE A CA 1
ATOM 847 C C . ILE A 1 113 ? 7.112 3.418 7.208 1.00 86.31 113 ILE A C 1
ATOM 849 O O . ILE A 1 113 ? 6.089 3.116 7.815 1.00 86.31 113 ILE A O 1
ATOM 853 N N . LEU A 1 114 ? 7.299 3.067 5.932 1.00 85.69 114 LEU A N 1
ATOM 854 C CA . LEU A 1 114 ? 6.268 2.369 5.153 1.00 85.69 114 LEU A CA 1
ATOM 855 C C . LEU A 1 114 ? 5.964 0.965 5.671 1.00 85.69 114 LEU A C 1
ATOM 857 O O . LEU A 1 114 ? 4.812 0.555 5.644 1.00 85.69 114 LEU A O 1
ATOM 861 N N . VAL A 1 115 ? 6.954 0.233 6.182 1.00 86.88 115 VAL A N 1
ATOM 862 C CA . VAL A 1 115 ? 6.729 -1.070 6.824 1.00 86.88 115 VAL A CA 1
ATOM 863 C C . VAL A 1 115 ? 5.940 -0.890 8.120 1.00 86.88 115 VAL A C 1
ATOM 865 O O . VAL A 1 115 ? 5.031 -1.672 8.397 1.00 86.88 115 VAL A O 1
ATOM 868 N N . ALA A 1 116 ? 6.244 0.148 8.903 1.0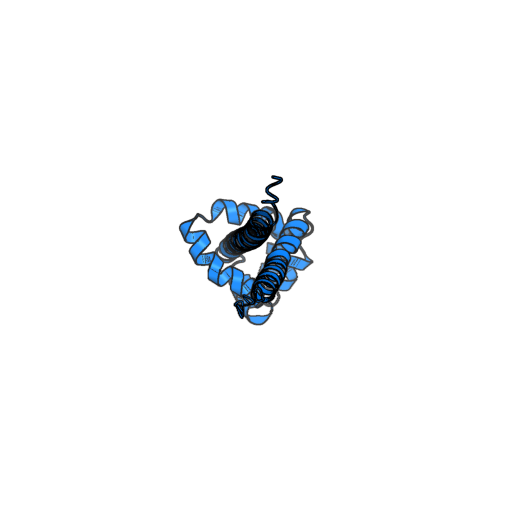0 86.88 116 ALA A N 1
ATOM 869 C CA . ALA A 1 116 ? 5.468 0.465 10.094 1.00 86.88 116 ALA A CA 1
ATOM 870 C C . ALA A 1 116 ? 4.015 0.826 9.741 1.00 86.88 116 ALA A C 1
ATOM 872 O O . ALA A 1 116 ? 3.106 0.313 10.389 1.00 86.88 116 ALA A O 1
ATOM 873 N N . LEU A 1 117 ? 3.782 1.640 8.702 1.00 87.06 117 LEU A N 1
ATOM 874 C CA . LEU A 1 117 ? 2.435 1.990 8.228 1.00 87.06 117 LEU A CA 1
ATOM 875 C C . LEU A 1 117 ? 1.683 0.770 7.679 1.00 87.06 117 LEU A C 1
ATOM 877 O O . LEU A 1 117 ? 0.559 0.513 8.109 1.00 87.06 117 LEU A O 1
ATOM 881 N N . TYR A 1 118 ? 2.354 -0.047 6.865 1.00 87.31 118 TYR A N 1
ATOM 882 C CA . TYR A 1 118 ? 1.820 -1.285 6.297 1.00 87.31 118 TYR A CA 1
ATOM 883 C C . TYR A 1 118 ? 1.231 -2.213 7.372 1.00 87.31 118 TYR A C 1
ATOM 885 O O . TYR A 1 118 ? 0.164 -2.803 7.174 1.00 87.31 118 TYR A O 1
ATOM 893 N N . TRP A 1 119 ? 1.900 -2.316 8.530 1.00 89.19 119 TRP A N 1
ATOM 894 C CA . TRP A 1 119 ? 1.425 -3.078 9.691 1.00 89.19 119 TRP A CA 1
ATOM 895 C C . TRP A 1 119 ? 0.505 -2.286 10.627 1.00 89.19 119 TRP A C 1
ATOM 897 O O . TRP A 1 119 ? -0.291 -2.891 11.349 1.00 89.19 119 TRP A O 1
ATOM 907 N N . ALA A 1 120 ? 0.561 -0.955 10.618 1.00 85.19 120 ALA A N 1
ATOM 908 C CA . ALA A 1 120 ? -0.324 -0.120 11.422 1.00 85.19 120 ALA A CA 1
ATOM 909 C C . ALA A 1 120 ? -1.786 -0.327 11.022 1.00 85.19 120 ALA A C 1
ATOM 911 O O . ALA A 1 120 ? -2.643 -0.424 11.894 1.00 85.19 120 ALA A O 1
ATOM 912 N N . THR A 1 121 ? -2.073 -0.467 9.729 1.00 84.88 121 THR A N 1
ATOM 913 C CA . THR A 1 121 ? -3.430 -0.660 9.205 1.00 84.88 121 THR A CA 1
ATOM 914 C C . THR A 1 121 ? -4.152 -1.893 9.794 1.00 84.88 121 THR A C 1
ATOM 916 O O . THR A 1 121 ? -5.225 -1.715 10.384 1.00 84.88 121 THR A O 1
ATOM 919 N N . PRO A 1 122 ? -3.611 -3.132 9.749 1.00 86.19 122 PRO A N 1
ATOM 920 C CA . PRO A 1 122 ? -4.259 -4.286 10.380 1.00 86.19 122 PRO A CA 1
ATOM 921 C C . PRO A 1 122 ? -4.291 -4.191 11.913 1.00 86.19 122 PRO A C 1
ATOM 923 O O . PRO A 1 122 ? -5.275 -4.604 12.528 1.00 86.19 122 PRO A O 1
ATOM 926 N N . VAL A 1 123 ? -3.271 -3.605 12.551 1.00 86.69 123 VAL A N 1
ATOM 927 C CA . VAL A 1 123 ? -3.268 -3.388 14.010 1.00 86.69 123 VAL A CA 1
ATOM 928 C C . VAL A 1 123 ? -4.387 -2.428 14.425 1.00 86.69 123 VAL A C 1
ATOM 930 O O . VAL A 1 123 ? -5.134 -2.706 15.364 1.00 86.69 123 VAL A O 1
ATOM 933 N N . LEU A 1 124 ? -4.552 -1.320 13.701 1.00 83.44 124 LEU A N 1
ATOM 934 C CA . LEU A 1 124 ? -5.607 -0.338 13.935 1.00 83.44 124 LEU A CA 1
ATOM 935 C C . LEU A 1 124 ? -6.992 -0.921 13.662 1.00 83.44 124 LEU A C 1
ATOM 937 O O . LEU A 1 124 ? -7.914 -0.633 14.423 1.00 83.44 124 LEU A O 1
ATOM 941 N N . LEU A 1 125 ? -7.140 -1.778 12.647 1.00 83.88 125 LEU A N 1
ATOM 942 C CA . LEU A 1 125 ? -8.386 -2.501 12.397 1.00 83.88 125 LEU A CA 1
ATOM 943 C C . LEU A 1 125 ? -8.776 -3.364 13.603 1.00 83.88 125 LEU A C 1
ATOM 945 O O . LEU A 1 125 ? -9.909 -3.288 14.075 1.00 83.88 125 LEU A O 1
ATOM 949 N N . VAL A 1 126 ? -7.835 -4.145 14.143 1.00 87.25 126 VAL A N 1
ATOM 950 C CA . VAL A 1 126 ? -8.076 -4.983 15.328 1.00 87.25 126 VAL A CA 1
ATOM 951 C C . VAL A 1 126 ? -8.437 -4.122 16.538 1.00 87.25 126 VAL A C 1
ATOM 953 O O . VAL A 1 126 ? -9.415 -4.415 17.224 1.00 87.25 126 VAL A O 1
ATOM 956 N N . LEU A 1 127 ? -7.711 -3.028 16.781 1.00 84.62 127 LEU A N 1
ATOM 957 C CA . LEU A 1 127 ? -8.019 -2.103 17.875 1.00 84.62 127 LEU A CA 1
ATOM 958 C C . LEU A 1 127 ? -9.400 -1.455 17.716 1.00 84.62 127 LEU A C 1
ATOM 960 O O . LEU A 1 127 ? -10.138 -1.350 18.695 1.00 84.62 127 LEU A O 1
ATOM 964 N N . ALA A 1 128 ? -9.771 -1.057 16.49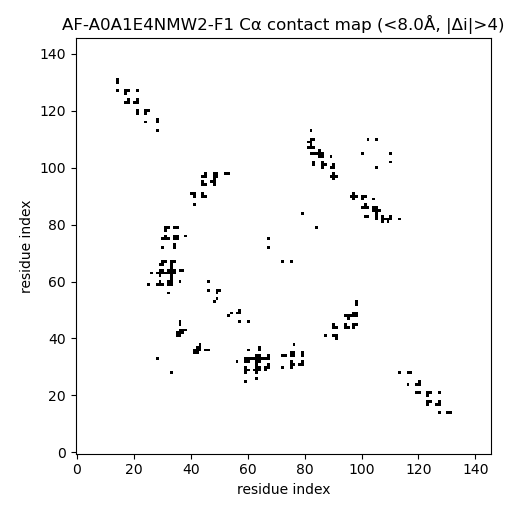8 1.00 81.00 128 ALA A N 1
ATOM 965 C CA . ALA A 1 128 ? -11.076 -0.484 16.193 1.00 81.00 128 ALA A CA 1
ATOM 966 C C . ALA A 1 128 ? -12.208 -1.504 16.398 1.00 81.00 128 ALA A C 1
ATOM 968 O O . ALA A 1 128 ? -13.235 -1.170 16.993 1.00 81.00 128 ALA A O 1
ATOM 969 N N . LEU A 1 129 ? -12.011 -2.757 15.979 1.00 83.38 129 LEU A N 1
ATOM 970 C CA . LEU A 1 129 ? -12.969 -3.843 16.196 1.00 83.38 129 LEU A CA 1
ATOM 971 C C . LEU A 1 129 ? -13.117 -4.185 17.681 1.00 83.38 129 LEU A C 1
ATOM 973 O O . LEU A 1 129 ? -14.239 -4.284 18.171 1.00 83.38 129 LEU A O 1
ATOM 977 N N . LEU A 1 130 ? -12.013 -4.305 18.423 1.00 84.25 130 LEU A N 1
ATOM 978 C CA . LEU A 1 130 ? -12.042 -4.533 19.871 1.00 84.25 130 LEU A CA 1
ATOM 979 C C . LEU A 1 130 ? -12.787 -3.407 20.586 1.00 84.25 130 LEU A C 1
ATOM 981 O O . LEU A 1 130 ? -13.680 -3.657 21.395 1.00 84.25 130 LEU A O 1
ATOM 985 N N . ALA A 1 131 ? -12.470 -2.163 20.242 1.00 80.69 131 ALA A N 1
ATOM 986 C CA . ALA A 1 131 ? -13.170 -0.991 20.738 1.00 80.69 131 ALA A CA 1
ATOM 987 C C . ALA A 1 131 ? -14.680 -1.035 20.446 1.00 80.69 131 ALA A C 1
ATOM 989 O O . ALA A 1 131 ? -15.486 -0.718 21.322 1.00 80.69 131 ALA A O 1
ATOM 990 N N . TRP A 1 132 ? -15.067 -1.448 19.237 1.00 79.69 132 TRP A N 1
ATOM 991 C CA . TRP A 1 132 ? -16.465 -1.591 18.836 1.00 79.69 132 TRP A CA 1
ATOM 992 C C . TRP A 1 132 ? -17.192 -2.698 19.608 1.00 79.69 132 TRP A C 1
ATOM 994 O O . TRP A 1 132 ? -18.294 -2.481 20.109 1.00 79.69 132 TRP A O 1
ATOM 1004 N N . VAL A 1 133 ? -16.576 -3.870 19.768 1.00 81.81 133 VAL A N 1
ATOM 1005 C CA . VAL A 1 133 ? -17.159 -4.988 20.527 1.00 81.81 133 VAL A CA 1
ATOM 1006 C C . VAL A 1 133 ? -17.339 -4.604 21.996 1.00 81.81 133 VAL A C 1
ATOM 1008 O O . VAL A 1 133 ? -18.417 -4.806 22.562 1.00 81.81 133 VAL A O 1
ATOM 1011 N N . LEU A 1 134 ? -16.328 -3.972 22.600 1.00 78.44 134 LEU A N 1
ATOM 1012 C CA . LEU A 1 134 ? -16.379 -3.496 23.985 1.00 78.44 134 LEU A CA 1
ATOM 1013 C C . LEU A 1 134 ? -17.411 -2.374 24.191 1.00 78.44 134 LEU A C 1
ATOM 1015 O O . LEU A 1 134 ? -17.946 -2.232 25.291 1.00 78.44 134 LEU A O 1
ATOM 1019 N N . ARG A 1 135 ? -17.755 -1.613 23.143 1.00 70.44 135 ARG A N 1
ATOM 1020 C CA . ARG A 1 135 ? -18.813 -0.589 23.188 1.00 70.44 135 ARG A CA 1
ATOM 1021 C C . ARG A 1 135 ? -20.207 -1.184 23.425 1.00 70.44 135 ARG A C 1
ATOM 1023 O O . ARG A 1 135 ? -21.057 -0.501 23.990 1.00 70.44 135 ARG A O 1
ATOM 1030 N N . SER A 1 136 ? -20.460 -2.434 23.031 1.00 60.41 136 SER A N 1
ATOM 1031 C CA . SER A 1 136 ? -21.812 -3.026 22.995 1.00 60.41 136 SER A CA 1
ATOM 1032 C C . SER A 1 136 ? -22.461 -3.340 24.358 1.00 60.41 136 SER A C 1
ATOM 1034 O O . SER A 1 136 ? -23.564 -3.879 24.390 1.00 60.41 136 SER A O 1
ATOM 1036 N N . ARG A 1 137 ? -21.844 -2.989 25.497 1.00 56.19 137 ARG A N 1
ATOM 1037 C CA . ARG A 1 137 ? -22.347 -3.360 26.837 1.00 56.19 137 ARG A CA 1
ATOM 1038 C C . ARG A 1 137 ? -22.739 -2.199 27.752 1.00 56.19 137 ARG A C 1
ATOM 1040 O O . ARG A 1 137 ? -22.558 -2.283 28.962 1.00 56.19 137 ARG A O 1
ATOM 1047 N N . GLN A 1 138 ? -23.364 -1.149 27.223 1.00 52.78 138 GLN A N 1
ATOM 1048 C CA . GLN A 1 138 ? -24.271 -0.356 28.062 1.00 52.78 138 GLN A CA 1
ATOM 1049 C C . GLN A 1 138 ? -25.651 -1.012 28.039 1.00 52.78 138 GLN A C 1
ATOM 1051 O O . GLN A 1 138 ? -26.576 -0.553 27.377 1.00 52.78 138 GLN A O 1
ATOM 1056 N N . THR A 1 139 ? -25.775 -2.136 28.750 1.00 55.28 139 THR A N 1
ATOM 1057 C CA . THR A 1 139 ? -27.082 -2.659 29.139 1.00 55.28 139 THR A CA 1
ATOM 1058 C C . THR A 1 139 ? -27.765 -1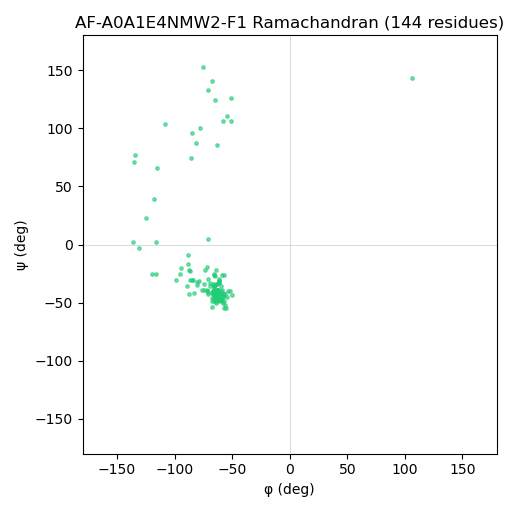.571 29.952 1.00 55.28 139 THR A C 1
ATOM 1060 O O . THR A 1 139 ? -27.376 -1.303 31.090 1.00 55.28 139 THR A O 1
ATOM 1063 N N . HIS A 1 140 ? -28.755 -0.915 29.349 1.00 49.16 140 HIS A N 1
ATOM 1064 C CA . HIS A 1 140 ? -29.743 -0.145 30.078 1.00 49.16 140 HIS A CA 1
ATOM 1065 C C . HIS A 1 140 ? -30.290 -1.057 31.181 1.00 49.16 140 HIS A C 1
ATOM 1067 O O . HIS A 1 140 ? -31.049 -1.984 30.905 1.00 49.16 140 HIS A O 1
ATOM 1073 N N . LEU A 1 141 ? -29.898 -0.807 32.431 1.00 54.81 141 LEU A N 1
ATOM 1074 C CA . LEU A 1 141 ? -30.699 -1.199 33.581 1.00 54.81 141 LEU A CA 1
ATOM 1075 C C . LEU A 1 141 ? -32.001 -0.406 33.443 1.00 54.81 141 LEU A C 1
ATOM 1077 O O . LEU A 1 141 ? -32.121 0.717 33.930 1.00 54.81 141 LEU A O 1
ATOM 1081 N N . MET A 1 142 ? -32.943 -0.958 32.672 1.00 52.88 142 MET A N 1
ATOM 1082 C CA . MET A 1 142 ? -34.341 -0.564 32.720 1.00 52.88 142 MET A CA 1
ATOM 1083 C C . MET A 1 142 ? -34.745 -0.705 34.177 1.00 52.88 142 MET A C 1
ATOM 1085 O O . MET A 1 142 ? -34.757 -1.805 34.732 1.00 52.88 142 MET A O 1
ATOM 1089 N N . GLY A 1 143 ? -34.979 0.443 34.807 1.00 54.41 143 GLY A N 1
ATOM 1090 C CA . GLY A 1 143 ? -35.475 0.502 36.162 1.00 54.41 143 GLY A CA 1
ATOM 1091 C C . GLY A 1 143 ? -36.701 -0.386 36.276 1.00 54.41 143 GLY 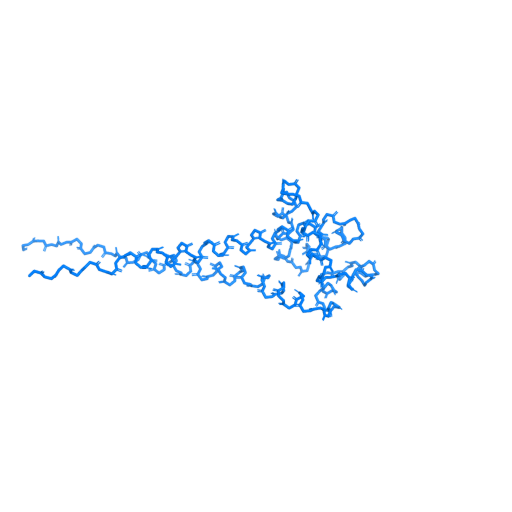A C 1
ATOM 1092 O O . GLY A 1 143 ? -37.673 -0.218 35.542 1.00 54.41 143 GLY A O 1
ATOM 1093 N N . ARG A 1 144 ? -36.668 -1.308 37.232 1.00 49.56 144 ARG A N 1
ATOM 1094 C CA . ARG A 1 144 ? -37.907 -1.730 37.860 1.00 49.56 144 ARG A CA 1
ATOM 1095 C C . ARG A 1 144 ? -38.168 -0.716 38.962 1.00 49.56 144 ARG A C 1
ATOM 1097 O O . ARG A 1 144 ? -37.541 -0.739 40.014 1.00 49.56 144 ARG A O 1
ATOM 1104 N N . ALA A 1 145 ? -38.990 0.268 38.616 1.00 54.84 145 ALA A N 1
ATOM 1105 C CA . ALA A 1 145 ? -39.599 1.165 39.573 1.00 54.84 145 ALA A CA 1
ATOM 1106 C C . ALA A 1 145 ? -40.605 0.382 40.430 1.00 54.84 145 ALA A C 1
ATOM 1108 O O . ALA A 1 145 ? -41.377 -0.404 39.878 1.00 54.84 145 ALA A O 1
ATOM 1109 N N . ARG A 1 146 ? -40.615 0.731 41.722 1.00 47.88 146 ARG A N 1
ATOM 1110 C CA . ARG A 1 146 ? -41.506 0.306 42.815 1.00 47.88 146 ARG A CA 1
ATOM 1111 C C . ARG A 1 146 ? -41.205 -1.042 43.454 1.00 47.88 146 ARG A C 1
ATOM 1113 O O . ARG A 1 146 ? -41.350 -2.083 42.783 1.00 47.88 146 ARG A O 1
#

Solvent-accessible surface area (backbone atoms only — not comparable to full-atom values): 7769 Å² total; per-residue (Å²): 140,84,85,87,84,73,80,70,72,60,59,60,53,53,53,52,49,45,47,50,50,28,52,51,44,43,51,50,48,12,27,27,45,8,16,40,44,66,35,85,82,49,4,64,37,33,53,55,18,13,66,77,77,33,64,68,62,32,52,30,28,68,61,3,36,64,47,10,71,72,77,50,38,68,68,26,32,52,55,36,42,66,24,29,52,80,10,48,71,55,22,61,75,39,31,85,48,13,51,61,34,42,68,69,56,30,82,40,73,49,34,58,52,50,55,51,49,64,52,42,29,63,52,35,48,52,51,43,48,52,53,53,62,66,60,74,69,76,73,76,78,73,76,82,78,131

Secondary structure (DSSP, 8-state):
------SSHHHHHHHHHHHHHHHHHHHHHHHHHHHHHH-TTTHHHHHHHHHHH-HHHHHHHHHHHHHHHHH-SHHHHHHHHHHHGGGHHHHHH-GGGHHHHHHHH--SHHHHHHHHHHHHHHHHHHHHHHHHHHHTT---------

Foldseek 3Di:
DDDPDDDPPVLVVVLVVLVVLLVVLLQLLLQLLLLVLVPPQQNVLQLVLCVPPNVLSNVSNVSNVVSCVVVHNVVSPVLLCQFQVQQSVVCNVPSNNNNVSSLPRTDHPSSVVSVCSSVVNVVSVVVSVVSVVVVPPPPPPPDPDD

Mean predicted aligned error: 9.3 Å